Protein AF-A0A538QB79-F1 (afdb_monomer_lite)

Sequence (115 aa):
MLIDRYLPTFDETYIYEASINAAPTDVYAAMKETNLRDPVIDLLFELRELPQNIARRWRGEPRPSSPPSVTFGEITKQGPAWVVLTEEPGVELVIGAVGRFWRGAPGWERHHPSV

Foldseek 3Di:
DVVCVVPVDDPDDDDDDDDDPDQLLVVLVCQQPDFPDDPVVVVVVCVVCVVVVVVCVVVVHDDDDDDPGDGNNCVCVPDLFKHFPDDDRSPDTDMGGDWPPPDPDTDGDNDDDDD

pLDDT: mean 83.56, std 15.06, range [41.16, 97.31]

Radius of gyration: 17.3 Å; chains: 1; bounding box: 43×29×44 Å

Structure (mmCIF, N/CA/C/O backbone):
data_AF-A0A538QB79-F1
#
_entry.id   AF-A0A538QB79-F1
#
loop_
_atom_site.group_PDB
_atom_site.id
_atom_site.type_symbol
_atom_site.label_atom_id
_atom_site.label_alt_id
_atom_site.label_comp_id
_atom_site.label_asym_id
_atom_site.label_entity_id
_atom_site.label_seq_id
_atom_site.pdbx_PDB_ins_code
_atom_site.Cartn_x
_atom_site.Cartn_y
_atom_site.Cartn_z
_atom_site.occupancy
_atom_site.B_iso_or_equiv
_atom_site.auth_seq_id
_atom_site.auth_comp_id
_atom_site.auth_asym_id
_atom_site.auth_atom_id
_atom_site.pdbx_PDB_model_num
ATOM 1 N N . MET A 1 1 ? -17.309 -0.353 3.736 1.00 86.88 1 MET A N 1
ATOM 2 C CA . MET A 1 1 ? -15.936 0.170 3.899 1.00 86.88 1 MET A CA 1
ATOM 3 C C . MET A 1 1 ? -15.848 1.527 3.206 1.00 86.88 1 MET A C 1
ATOM 5 O O . MET A 1 1 ? -16.646 1.794 2.312 1.00 86.88 1 MET A O 1
ATOM 9 N N . LEU A 1 2 ? -14.945 2.420 3.610 1.00 93.62 2 LEU A N 1
ATOM 10 C CA . LEU A 1 2 ? -14.759 3.724 2.960 1.00 93.62 2 LEU A CA 1
ATOM 11 C C . LEU A 1 2 ? -14.426 3.587 1.464 1.00 93.62 2 LEU A C 1
ATOM 13 O O . LEU A 1 2 ? -14.832 4.447 0.680 1.00 93.62 2 LEU A O 1
ATOM 17 N N . ILE A 1 3 ? -13.764 2.496 1.057 1.00 93.19 3 ILE A N 1
ATOM 18 C CA . ILE A 1 3 ? -13.478 2.186 -0.357 1.00 93.19 3 ILE A CA 1
ATOM 19 C C . ILE A 1 3 ? -14.739 2.126 -1.242 1.00 93.19 3 ILE A C 1
ATOM 21 O O . ILE A 1 3 ? -14.684 2.546 -2.399 1.00 93.19 3 ILE A O 1
ATOM 25 N N . ASP A 1 4 ? -15.895 1.727 -0.697 1.00 93.38 4 ASP A N 1
ATOM 26 C CA . ASP A 1 4 ? -17.152 1.584 -1.454 1.00 93.38 4 ASP A CA 1
ATOM 27 C C . ASP A 1 4 ? -17.659 2.930 -2.004 1.00 93.38 4 ASP A C 1
ATOM 29 O O . ASP A 1 4 ? -18.436 2.972 -2.955 1.00 93.38 4 ASP A O 1
ATOM 33 N N . ARG A 1 5 ? -17.203 4.054 -1.430 1.00 93.81 5 ARG A N 1
ATOM 34 C CA . ARG A 1 5 ? -17.517 5.407 -1.921 1.00 93.81 5 ARG A CA 1
ATOM 35 C C . ARG A 1 5 ? -16.766 5.758 -3.204 1.00 93.81 5 ARG A C 1
ATOM 37 O O . ARG A 1 5 ? -17.243 6.585 -3.973 1.00 93.81 5 ARG A O 1
ATOM 44 N N . TYR A 1 6 ? -15.591 5.164 -3.406 1.00 91.06 6 TYR A N 1
ATOM 45 C CA . TYR A 1 6 ? -14.703 5.456 -4.534 1.00 91.06 6 TYR A CA 1
ATOM 46 C C . TYR A 1 6 ? -14.826 4.417 -5.648 1.00 91.06 6 TYR A C 1
ATOM 48 O O . TYR A 1 6 ? -14.657 4.760 -6.816 1.00 91.06 6 TYR A O 1
ATOM 56 N N . LEU A 1 7 ? -15.135 3.165 -5.300 1.00 91.12 7 LEU A N 1
ATOM 57 C CA . LEU A 1 7 ? -15.320 2.075 -6.254 1.00 91.12 7 LEU A CA 1
ATOM 58 C C . LEU A 1 7 ? -16.563 1.238 -5.889 1.00 91.12 7 LEU A C 1
ATOM 60 O O . LEU A 1 7 ? -16.435 0.091 -5.469 1.00 91.12 7 LEU A O 1
ATOM 64 N N . PRO A 1 8 ? -17.780 1.799 -6.041 1.00 90.56 8 PRO A N 1
ATOM 65 C CA . PRO A 1 8 ? -19.027 1.108 -5.689 1.00 90.56 8 PRO A CA 1
ATOM 66 C C . PRO A 1 8 ? -19.336 -0.082 -6.607 1.00 90.56 8 PRO A C 1
ATOM 68 O O . PRO A 1 8 ? -20.171 -0.926 -6.290 1.00 90.56 8 PRO A O 1
ATOM 71 N N . THR A 1 9 ? -18.704 -0.132 -7.777 1.00 93.00 9 THR A N 1
ATOM 72 C CA . THR A 1 9 ? -18.798 -1.238 -8.725 1.00 93.00 9 THR A CA 1
ATOM 73 C C . THR A 1 9 ? -17.386 -1.609 -9.134 1.00 93.00 9 THR A C 1
ATOM 75 O O . THR A 1 9 ? -16.618 -0.751 -9.568 1.00 93.00 9 THR A O 1
ATOM 78 N N . PHE A 1 10 ? -17.051 -2.879 -8.967 1.00 90.19 10 PHE A N 1
ATOM 79 C CA . PHE A 1 10 ? -15.751 -3.445 -9.279 1.00 90.19 10 PHE A CA 1
ATOM 80 C C . PHE A 1 10 ? -15.960 -4.758 -10.022 1.00 90.19 10 PHE A C 1
ATOM 82 O O . PHE A 1 10 ? -16.944 -5.461 -9.786 1.00 90.19 10 PHE A O 1
ATOM 89 N N . ASP A 1 11 ? -15.020 -5.089 -10.896 1.00 92.94 11 ASP A N 1
ATOM 90 C CA . ASP A 1 11 ? -15.025 -6.381 -11.577 1.00 92.94 11 ASP A CA 1
ATOM 91 C C . ASP A 1 11 ? -14.426 -7.475 -10.679 1.00 92.94 11 ASP A C 1
ATOM 93 O O . ASP A 1 11 ? -14.874 -8.615 -10.706 1.00 92.94 11 ASP A O 1
ATOM 97 N N . GLU A 1 12 ? -13.447 -7.116 -9.840 1.00 92.12 12 GLU A N 1
ATOM 98 C CA . GLU A 1 12 ? -12.697 -8.040 -8.986 1.00 92.12 12 GLU A CA 1
ATOM 99 C C . GLU A 1 12 ? -12.444 -7.437 -7.597 1.00 92.12 12 GLU A C 1
ATOM 101 O O . GLU A 1 12 ? -12.184 -6.238 -7.468 1.00 92.12 12 GLU A O 1
ATOM 106 N N . THR A 1 13 ? -12.477 -8.273 -6.555 1.00 93.38 13 THR A N 1
ATOM 107 C CA . THR A 1 13 ? -12.154 -7.876 -5.175 1.00 93.38 13 THR A CA 1
ATOM 108 C C . THR A 1 13 ? -11.411 -8.981 -4.434 1.00 93.38 13 THR A C 1
ATOM 110 O O . THR A 1 13 ? -11.680 -10.167 -4.624 1.00 93.38 13 THR A O 1
ATOM 113 N N . TYR A 1 14 ? -10.485 -8.584 -3.564 1.00 93.69 14 TYR A N 1
ATOM 114 C CA . TYR A 1 14 ? -9.753 -9.478 -2.673 1.00 93.69 14 TYR A CA 1
ATOM 115 C C . TYR A 1 14 ? -9.786 -8.895 -1.265 1.00 93.69 14 TYR A C 1
ATOM 117 O O . TYR A 1 14 ? -9.383 -7.751 -1.056 1.00 93.69 14 TYR A O 1
ATOM 125 N N . ILE A 1 15 ? -10.252 -9.689 -0.302 1.00 93.62 15 ILE A N 1
ATOM 126 C CA . ILE A 1 15 ? -10.366 -9.292 1.102 1.00 93.62 15 ILE A CA 1
ATOM 127 C C . ILE A 1 15 ? -9.549 -10.274 1.937 1.00 93.62 15 ILE A C 1
ATOM 129 O O . ILE A 1 15 ? -9.728 -11.487 1.828 1.00 93.62 15 ILE A O 1
ATOM 133 N N . TYR A 1 16 ? -8.658 -9.738 2.768 1.00 93.69 16 TYR A N 1
ATOM 134 C CA . T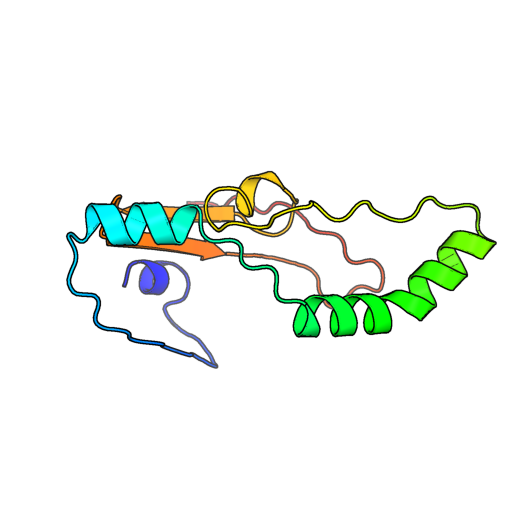YR A 1 16 ? -7.886 -10.502 3.742 1.00 93.69 16 TYR A CA 1
ATOM 135 C C . TYR A 1 16 ? -8.297 -10.074 5.144 1.00 93.69 16 TYR A C 1
ATOM 137 O O . TYR A 1 16 ? -8.411 -8.882 5.423 1.00 93.69 16 TYR A O 1
ATOM 145 N N . GLU A 1 17 ? -8.485 -11.049 6.027 1.00 94.38 17 GLU A N 1
ATOM 146 C CA . GLU A 1 17 ? -8.822 -10.819 7.428 1.00 94.38 17 GLU A CA 1
ATOM 147 C C . GLU A 1 17 ? -7.810 -11.535 8.323 1.00 94.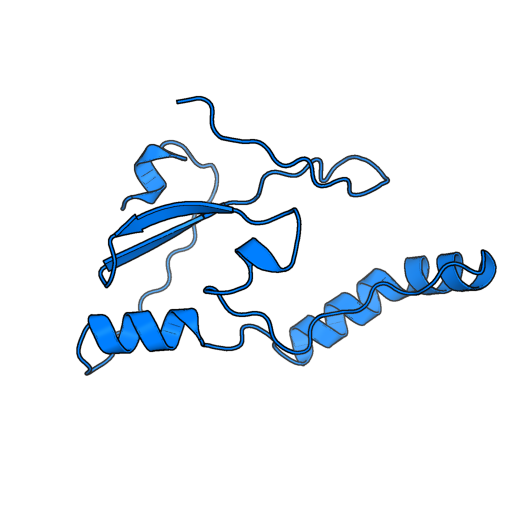38 17 GLU A C 1
ATOM 149 O O . GLU A 1 17 ? -7.462 -12.695 8.095 1.00 94.38 17 GLU A O 1
ATOM 154 N N . ALA A 1 18 ? -7.336 -10.833 9.350 1.00 94.38 18 ALA A N 1
ATOM 155 C CA . ALA A 1 18 ? -6.483 -11.388 10.388 1.00 94.38 18 ALA A CA 1
ATOM 156 C C . ALA A 1 18 ? -6.896 -10.812 11.746 1.00 94.38 18 ALA A C 1
ATOM 158 O O . ALA A 1 18 ? -6.984 -9.595 11.911 1.00 94.38 18 ALA A O 1
ATOM 159 N N . SER A 1 19 ? -7.128 -11.678 12.734 1.00 96.00 19 SER A N 1
ATOM 160 C CA . SER A 1 19 ? -7.435 -11.253 14.102 1.00 96.00 19 SER A CA 1
ATOM 161 C C . SER A 1 19 ? -6.149 -11.065 14.901 1.00 96.00 19 SER A C 1
ATOM 163 O O . SER A 1 19 ? -5.354 -11.994 15.045 1.00 96.00 19 SER A O 1
ATOM 165 N N . ILE A 1 20 ? -5.955 -9.867 15.452 1.00 96.19 20 ILE A N 1
ATOM 166 C CA . ILE A 1 20 ? -4.779 -9.508 16.248 1.00 96.19 20 ILE A CA 1
ATOM 167 C C . ILE A 1 20 ? -5.247 -9.127 17.652 1.00 96.19 20 ILE A C 1
ATOM 169 O O . ILE A 1 20 ? -6.133 -8.293 17.813 1.00 96.19 20 ILE A O 1
ATOM 173 N N . ASN A 1 21 ? -4.646 -9.729 18.680 1.00 97.31 21 ASN A N 1
ATOM 174 C CA . ASN A 1 21 ? -4.956 -9.423 20.077 1.00 97.31 21 ASN A CA 1
ATOM 175 C C . ASN A 1 21 ? -4.177 -8.182 20.558 1.00 97.31 21 ASN A C 1
ATOM 177 O O . ASN A 1 21 ? -3.227 -8.300 21.330 1.00 97.31 21 ASN A O 1
ATOM 181 N N . ALA A 1 22 ? -4.543 -7.006 20.047 1.00 96.12 22 ALA A N 1
ATOM 182 C CA . ALA A 1 22 ? -3.971 -5.709 20.413 1.00 96.12 22 ALA A CA 1
ATOM 183 C C . ALA A 1 22 ? -5.012 -4.588 20.237 1.00 96.12 22 ALA A C 1
ATOM 185 O O . ALA A 1 22 ? -6.068 -4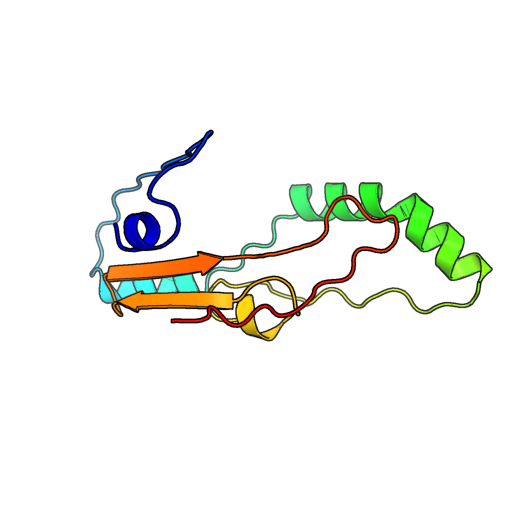.802 19.640 1.00 96.12 22 ALA A O 1
ATOM 186 N N . ALA A 1 23 ? -4.728 -3.386 20.751 1.00 95.56 23 ALA A N 1
ATOM 187 C CA . ALA A 1 23 ? -5.612 -2.242 20.545 1.00 95.56 23 ALA A CA 1
ATOM 188 C C . ALA A 1 23 ? -5.651 -1.845 19.052 1.00 95.56 23 ALA A C 1
ATOM 190 O O . ALA A 1 23 ? -4.598 -1.833 18.406 1.00 95.56 23 ALA A O 1
ATOM 191 N N . PRO A 1 24 ? -6.818 -1.462 18.492 1.00 93.69 24 PRO A N 1
ATOM 192 C CA . PRO A 1 24 ? -6.930 -1.085 17.080 1.00 93.69 24 PRO A CA 1
ATOM 193 C C . PRO A 1 24 ? -5.965 0.029 16.661 1.00 93.69 24 PRO A C 1
ATOM 195 O O . PRO A 1 24 ? -5.383 -0.030 15.583 1.00 93.69 24 PRO A O 1
ATOM 198 N N . THR A 1 25 ? -5.723 1.005 17.539 1.00 94.81 25 THR A N 1
ATOM 199 C CA . THR A 1 25 ? -4.773 2.101 17.304 1.00 94.81 25 THR A CA 1
ATOM 200 C C . THR A 1 25 ? -3.338 1.615 17.125 1.00 94.81 25 THR A C 1
ATOM 202 O O . THR A 1 25 ? -2.617 2.147 16.282 1.00 94.81 25 THR A O 1
ATOM 205 N N . ASP A 1 26 ? -2.934 0.588 17.874 1.00 95.62 26 ASP A N 1
ATOM 206 C CA . ASP A 1 26 ? -1.579 0.037 17.824 1.00 95.62 26 ASP A CA 1
ATOM 207 C C . ASP A 1 26 ? -1.389 -0.794 16.555 1.00 95.62 26 ASP A C 1
ATOM 209 O O . ASP A 1 26 ? -0.378 -0.657 15.866 1.00 95.62 26 ASP A O 1
ATOM 213 N N . VAL A 1 27 ? -2.394 -1.604 16.199 1.00 95.81 27 VAL A N 1
ATOM 214 C CA . VAL A 1 27 ? -2.416 -2.361 14.937 1.00 95.81 27 VAL A CA 1
ATOM 215 C C . VAL A 1 27 ? -2.372 -1.409 13.746 1.00 95.81 27 VAL A C 1
ATOM 217 O O . VAL A 1 27 ? -1.597 -1.617 12.815 1.00 95.81 27 VAL A O 1
ATOM 220 N N . TYR A 1 28 ? -3.158 -0.335 13.795 1.00 94.88 28 TYR A N 1
ATOM 221 C CA . TYR A 1 28 ? -3.207 0.677 12.750 1.00 94.88 28 TYR A CA 1
ATOM 222 C C . TYR A 1 28 ? -1.858 1.387 12.568 1.00 94.88 28 TYR A C 1
ATOM 224 O O . TYR A 1 28 ? -1.372 1.528 11.444 1.00 94.88 28 TYR A O 1
ATOM 232 N N . ALA A 1 29 ? -1.217 1.794 13.668 1.00 94.38 29 ALA A N 1
ATOM 233 C CA . ALA A 1 29 ? 0.111 2.400 13.631 1.00 94.38 29 ALA A CA 1
ATOM 234 C C . ALA A 1 29 ? 1.168 1.421 13.090 1.00 94.38 29 ALA A C 1
ATOM 236 O O . ALA A 1 29 ? 1.936 1.777 12.196 1.00 94.38 29 ALA A O 1
ATOM 237 N N . ALA A 1 30 ? 1.165 0.171 13.564 1.00 95.00 30 ALA A N 1
ATOM 238 C CA . ALA A 1 30 ? 2.082 -0.865 13.096 1.00 95.00 30 ALA A CA 1
ATOM 239 C C . ALA A 1 30 ? 1.900 -1.164 11.600 1.00 95.00 30 ALA A C 1
ATOM 241 O O . ALA A 1 30 ? 2.885 -1.265 10.870 1.00 95.00 30 ALA A O 1
ATOM 242 N N . MET A 1 31 ? 0.658 -1.243 11.117 1.00 93.62 31 MET A N 1
ATOM 243 C CA . MET A 1 31 ? 0.347 -1.417 9.698 1.00 93.62 31 MET A CA 1
ATOM 244 C C . MET A 1 31 ? 0.941 -0.278 8.856 1.00 93.62 31 MET A C 1
ATOM 246 O O . MET A 1 31 ? 1.547 -0.544 7.818 1.00 93.62 31 MET A O 1
ATOM 250 N N . LYS A 1 32 ? 0.822 0.983 9.298 1.00 92.31 32 LYS A N 1
ATOM 251 C CA . LYS A 1 32 ? 1.351 2.143 8.555 1.00 92.31 32 LYS A CA 1
ATOM 252 C C . LYS A 1 32 ? 2.873 2.143 8.424 1.00 92.31 32 LYS A C 1
ATOM 254 O O . LYS A 1 32 ? 3.367 2.601 7.396 1.00 92.31 32 LYS A O 1
ATOM 259 N N . GLU A 1 33 ? 3.585 1.608 9.411 1.00 92.62 33 GLU A N 1
ATOM 260 C CA . GLU A 1 33 ? 5.055 1.566 9.456 1.00 92.62 33 GLU A CA 1
ATOM 261 C C . GLU A 1 33 ? 5.653 0.246 8.946 1.00 92.62 33 GLU A C 1
ATOM 263 O O . GLU A 1 33 ? 6.864 0.140 8.744 1.00 92.62 33 GLU A O 1
ATOM 268 N N . THR A 1 34 ? 4.821 -0.775 8.719 1.00 91.38 34 THR A N 1
ATOM 269 C CA . THR A 1 34 ? 5.284 -2.080 8.241 1.00 91.38 34 THR A CA 1
ATOM 270 C C . THR A 1 34 ? 5.942 -1.934 6.873 1.00 91.38 34 THR A C 1
ATOM 272 O O . THR A 1 34 ? 5.377 -1.347 5.948 1.00 91.38 34 THR A O 1
ATOM 275 N N . ASN A 1 35 ? 7.146 -2.492 6.737 1.00 90.88 35 ASN A N 1
ATOM 276 C CA . ASN A 1 35 ? 7.836 -2.532 5.458 1.00 90.88 35 ASN A CA 1
ATOM 277 C C . ASN A 1 35 ? 7.187 -3.585 4.552 1.00 90.88 35 ASN A C 1
ATOM 279 O O . ASN A 1 35 ? 7.181 -4.769 4.871 1.00 90.88 35 ASN A O 1
ATOM 283 N N . LEU A 1 36 ? 6.672 -3.136 3.415 1.00 88.62 36 LEU A N 1
ATOM 284 C CA . LEU A 1 36 ? 5.970 -3.936 2.412 1.00 88.62 36 LEU A CA 1
ATOM 285 C C . LEU A 1 36 ? 6.923 -4.587 1.404 1.00 88.62 36 LEU A C 1
ATOM 287 O O . LEU A 1 36 ? 6.479 -5.270 0.482 1.00 88.62 36 LEU A O 1
ATOM 291 N N . ARG A 1 37 ? 8.230 -4.343 1.538 1.00 88.81 37 ARG A N 1
ATOM 292 C CA . ARG A 1 37 ? 9.238 -5.000 0.709 1.00 88.81 37 ARG A CA 1
ATOM 293 C C . ARG A 1 37 ? 9.344 -6.468 1.089 1.00 88.81 37 ARG A C 1
ATOM 295 O O . ARG A 1 37 ? 9.526 -6.804 2.256 1.00 88.81 37 ARG A O 1
ATOM 302 N N . ASP A 1 38 ? 9.318 -7.313 0.073 1.00 91.00 38 ASP A N 1
ATOM 303 C CA . ASP A 1 38 ? 9.549 -8.744 0.183 1.00 91.00 38 ASP A CA 1
ATOM 304 C C . ASP A 1 38 ? 10.678 -9.125 -0.788 1.00 91.00 38 ASP A C 1
ATOM 306 O O . ASP A 1 38 ? 10.651 -8.694 -1.944 1.00 91.00 38 ASP A O 1
ATOM 310 N N . PRO A 1 39 ? 11.682 -9.911 -0.360 1.00 91.19 39 PRO A N 1
ATOM 311 C CA . PRO A 1 39 ? 12.849 -10.216 -1.185 1.00 91.19 39 PRO A CA 1
ATOM 312 C C . PRO A 1 39 ? 12.508 -11.001 -2.459 1.00 91.19 39 PRO A C 1
ATOM 314 O O . PRO A 1 39 ? 13.207 -10.867 -3.464 1.00 91.19 39 PRO A O 1
ATOM 317 N N . VAL A 1 40 ? 11.447 -11.813 -2.446 1.00 95.38 40 VAL A N 1
ATOM 318 C CA . VAL A 1 40 ? 10.994 -12.561 -3.623 1.00 95.38 40 VAL A CA 1
ATOM 319 C C . VAL A 1 40 ? 10.320 -11.612 -4.603 1.00 95.38 40 VAL A C 1
ATOM 321 O O . VAL A 1 40 ? 10.640 -11.630 -5.791 1.00 95.38 40 VAL A O 1
ATOM 324 N N . ILE A 1 41 ? 9.433 -10.744 -4.113 1.00 90.31 41 ILE A N 1
ATOM 325 C CA . ILE A 1 41 ? 8.776 -9.724 -4.941 1.00 90.31 41 ILE A CA 1
ATOM 326 C C . ILE A 1 41 ? 9.820 -8.776 -5.544 1.00 90.31 41 ILE A C 1
ATOM 328 O O . ILE A 1 41 ? 9.788 -8.510 -6.747 1.00 90.31 41 ILE A O 1
ATOM 332 N N . ASP A 1 42 ? 10.786 -8.331 -4.741 1.00 89.38 42 ASP A N 1
ATOM 333 C CA . ASP A 1 42 ? 11.891 -7.480 -5.174 1.00 89.38 42 ASP A CA 1
ATOM 334 C C . ASP A 1 42 ? 12.696 -8.136 -6.301 1.00 89.38 42 ASP A C 1
ATOM 336 O O . ASP A 1 42 ? 12.938 -7.508 -7.333 1.00 89.38 42 ASP A O 1
ATOM 340 N N . LEU A 1 43 ? 13.053 -9.416 -6.155 1.00 92.75 43 LEU A N 1
ATOM 341 C CA . LEU A 1 43 ? 13.759 -10.168 -7.192 1.00 92.75 43 LEU A CA 1
ATOM 342 C C . LEU A 1 43 ? 12.946 -10.266 -8.492 1.00 92.75 43 LEU A C 1
ATOM 344 O O . LEU A 1 43 ? 13.502 -10.130 -9.584 1.00 92.75 43 LEU A O 1
ATOM 348 N N . LEU A 1 44 ? 11.634 -10.488 -8.393 1.00 93.81 44 LEU A N 1
ATOM 349 C CA . LEU A 1 44 ? 10.754 -10.562 -9.560 1.00 93.81 44 LEU A CA 1
ATOM 350 C C . LEU A 1 44 ? 10.660 -9.214 -10.287 1.00 93.81 44 LEU A C 1
ATOM 352 O O . LEU A 1 44 ? 10.691 -9.187 -11.519 1.00 93.81 44 LEU A O 1
ATOM 356 N N . PHE A 1 45 ? 10.599 -8.097 -9.556 1.00 88.56 45 PHE A N 1
ATOM 357 C CA . PHE A 1 45 ? 10.652 -6.760 -10.154 1.00 88.56 45 PHE A CA 1
ATOM 358 C C . PHE A 1 45 ? 12.017 -6.462 -10.778 1.00 88.56 45 PHE A C 1
ATOM 360 O O . PHE A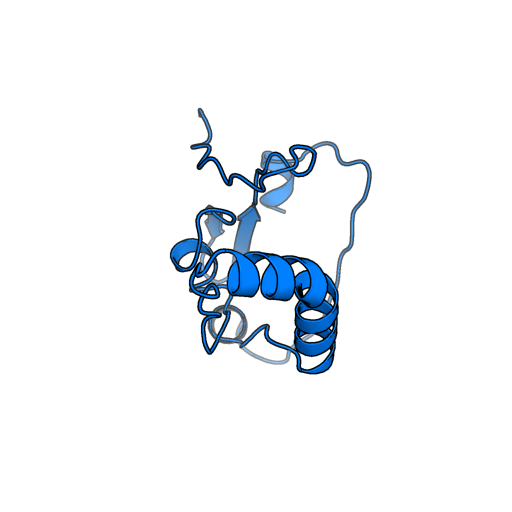 1 45 ? 12.071 -5.958 -11.897 1.00 88.56 45 PHE A O 1
ATOM 367 N N . GLU A 1 46 ? 13.120 -6.821 -10.121 1.00 90.00 46 GLU A N 1
ATOM 368 C CA . GLU A 1 46 ? 14.469 -6.693 -10.683 1.00 90.00 46 GLU A CA 1
ATOM 369 C C . GLU A 1 46 ? 14.603 -7.449 -12.011 1.00 90.00 46 GLU A C 1
ATOM 371 O O . GLU A 1 46 ? 15.100 -6.901 -12.999 1.00 90.00 46 GLU A O 1
ATOM 376 N N . LEU A 1 47 ? 14.108 -8.690 -12.060 1.00 92.81 47 LEU A N 1
ATOM 377 C CA . LEU A 1 47 ? 14.114 -9.510 -13.268 1.00 92.81 47 LEU A CA 1
ATOM 378 C C . LEU A 1 47 ? 13.227 -8.910 -14.367 1.00 92.81 47 LEU A C 1
ATOM 380 O O . LEU A 1 47 ? 13.629 -8.871 -15.531 1.00 92.81 47 LEU A O 1
ATOM 384 N N . ARG A 1 48 ? 12.041 -8.409 -14.002 1.00 87.38 48 ARG A N 1
ATOM 385 C CA . ARG A 1 48 ? 11.106 -7.746 -14.922 1.00 87.38 48 ARG A CA 1
ATOM 386 C C . ARG A 1 48 ? 11.708 -6.488 -15.547 1.00 87.38 48 ARG A C 1
ATOM 388 O O . ARG A 1 48 ? 11.531 -6.256 -16.742 1.00 87.38 48 ARG A O 1
ATOM 395 N N . GLU A 1 49 ? 12.417 -5.689 -14.757 1.00 87.81 49 GLU A N 1
ATOM 396 C CA . GLU A 1 49 ? 13.005 -4.421 -15.196 1.00 87.81 49 GLU A CA 1
ATOM 397 C C . GLU A 1 49 ? 14.377 -4.596 -15.869 1.00 87.81 49 GLU A C 1
ATOM 399 O O . GLU A 1 49 ? 14.894 -3.657 -16.480 1.00 87.81 49 GLU A O 1
ATOM 404 N N . LEU A 1 50 ? 14.969 -5.796 -15.820 1.00 90.44 50 LEU A N 1
ATOM 405 C CA . LEU A 1 50 ? 16.285 -6.091 -16.389 1.00 90.44 50 LEU A CA 1
ATOM 406 C C . LEU A 1 50 ? 16.432 -5.647 -17.860 1.00 90.44 50 LEU A C 1
ATOM 408 O O . LEU A 1 50 ? 17.405 -4.944 -18.150 1.00 90.44 50 LEU A O 1
ATOM 412 N N . PRO A 1 51 ? 15.499 -5.950 -18.790 1.00 89.81 51 PRO A N 1
ATOM 413 C CA . PRO A 1 51 ? 15.633 -5.520 -20.183 1.00 89.81 51 PRO A CA 1
ATOM 414 C C . PRO A 1 51 ? 15.654 -3.993 -20.327 1.00 89.81 51 PRO A C 1
ATOM 416 O O . PRO A 1 51 ? 16.456 -3.443 -21.085 1.00 89.81 51 PRO A O 1
ATOM 419 N N . GLN A 1 52 ? 14.813 -3.291 -19.559 1.00 87.69 52 GLN A N 1
ATOM 420 C CA . GLN A 1 52 ? 14.775 -1.829 -19.569 1.00 87.69 52 GLN A CA 1
ATOM 421 C C . GLN A 1 52 ? 16.059 -1.237 -18.989 1.00 87.69 52 GLN A C 1
ATOM 423 O O . GLN A 1 52 ? 16.599 -0.281 -19.543 1.00 87.69 52 GLN A O 1
ATOM 428 N N . ASN A 1 53 ? 16.578 -1.817 -17.907 1.00 88.25 53 ASN A N 1
ATOM 429 C CA . ASN A 1 53 ? 17.816 -1.386 -17.266 1.00 88.25 53 ASN A CA 1
ATOM 430 C C . ASN A 1 53 ? 19.037 -1.582 -18.176 1.00 88.25 53 ASN A C 1
ATOM 432 O O . ASN A 1 53 ? 19.905 -0.708 -18.225 1.00 88.25 53 ASN A O 1
ATOM 436 N N . ILE A 1 54 ? 19.088 -2.674 -18.946 1.00 91.25 54 ILE A N 1
ATOM 437 C CA . ILE A 1 54 ? 20.121 -2.891 -19.970 1.00 91.25 54 ILE A CA 1
ATOM 438 C C . ILE A 1 54 ? 20.030 -1.803 -21.048 1.00 91.25 54 ILE A C 1
ATOM 440 O O . ILE A 1 54 ? 21.034 -1.161 -21.359 1.00 91.25 54 ILE A O 1
ATOM 444 N N . ALA A 1 55 ? 18.827 -1.533 -21.565 1.00 90.81 55 ALA A N 1
ATOM 445 C CA . ALA A 1 55 ? 18.622 -0.506 -22.584 1.00 90.81 55 ALA A CA 1
ATOM 446 C C . ALA A 1 55 ? 18.983 0.908 -22.083 1.00 90.81 55 ALA A C 1
ATOM 448 O O . ALA A 1 55 ? 19.622 1.671 -22.805 1.00 90.81 55 ALA A O 1
ATOM 449 N N . ARG A 1 56 ? 18.630 1.247 -20.833 1.00 89.31 56 ARG A N 1
ATOM 450 C CA . ARG A 1 56 ? 19.027 2.500 -20.159 1.00 89.31 56 ARG A CA 1
ATOM 451 C C . ARG A 1 56 ? 20.543 2.623 -20.061 1.00 89.31 56 ARG A C 1
ATOM 453 O O . ARG A 1 56 ? 21.097 3.655 -20.428 1.00 89.31 56 ARG A O 1
ATOM 460 N N . ARG A 1 57 ? 21.224 1.551 -19.638 1.00 90.31 57 ARG A N 1
ATOM 461 C CA . ARG A 1 57 ? 22.690 1.515 -19.537 1.00 90.31 57 ARG A CA 1
ATOM 462 C C . ARG A 1 57 ? 23.358 1.770 -20.887 1.00 90.31 57 ARG A C 1
ATOM 464 O O . ARG A 1 57 ? 24.351 2.485 -20.932 1.00 90.31 57 ARG A O 1
ATOM 471 N N . TRP A 1 58 ? 22.811 1.234 -21.977 1.00 93.44 58 TRP A N 1
ATOM 472 C CA . TRP A 1 58 ? 23.311 1.505 -23.331 1.00 93.44 58 TRP A CA 1
ATOM 473 C C . TRP A 1 58 ? 23.077 2.952 -23.781 1.00 93.44 58 TRP A C 1
ATOM 475 O O . TRP A 1 58 ? 23.891 3.489 -24.524 1.00 93.44 58 TRP A O 1
ATOM 485 N N . ARG A 1 59 ? 22.007 3.601 -23.304 1.00 93.69 59 ARG A N 1
ATOM 486 C CA . ARG A 1 59 ? 21.728 5.029 -23.540 1.00 93.69 59 ARG A CA 1
ATOM 487 C C . ARG A 1 59 ? 22.453 5.980 -22.577 1.00 93.69 59 ARG A C 1
ATOM 489 O O . ARG A 1 59 ? 22.309 7.189 -22.711 1.00 93.69 59 ARG A O 1
ATOM 496 N N . GLY A 1 60 ? 23.215 5.461 -21.611 1.00 91.12 60 GLY A N 1
ATOM 497 C CA . GLY A 1 60 ? 23.863 6.272 -20.574 1.00 91.12 60 GLY A CA 1
ATOM 498 C C . GLY A 1 60 ? 22.889 6.879 -19.556 1.00 91.12 60 GLY A C 1
ATOM 499 O O . GLY A 1 60 ? 23.241 7.827 -18.860 1.00 91.12 60 GLY A O 1
ATOM 500 N N . GLU A 1 61 ? 21.667 6.353 -19.457 1.00 90.38 61 GLU A N 1
ATOM 501 C CA . GLU A 1 61 ? 20.653 6.828 -18.515 1.00 90.38 61 GLU A CA 1
ATOM 502 C C . GLU A 1 61 ? 20.873 6.219 -17.118 1.00 90.38 61 GLU A C 1
ATOM 504 O O . GLU A 1 61 ? 21.136 5.014 -17.003 1.00 90.38 61 GLU A O 1
ATOM 509 N N . PRO A 1 62 ? 20.726 7.007 -16.036 1.00 82.75 62 PRO A N 1
ATOM 510 C CA . PRO A 1 62 ? 20.828 6.484 -14.683 1.00 82.75 62 PRO A CA 1
ATOM 511 C C . PRO A 1 62 ? 19.672 5.528 -14.372 1.00 82.75 62 PRO A C 1
ATOM 513 O O . PRO A 1 62 ? 18.525 5.707 -14.802 1.00 82.75 62 PRO A O 1
ATOM 516 N N . ARG A 1 63 ? 19.980 4.500 -13.581 1.00 81.12 63 ARG A N 1
ATOM 517 C CA . ARG A 1 63 ? 18.972 3.592 -13.040 1.00 81.12 63 ARG A CA 1
ATOM 518 C C . ARG A 1 63 ? 18.116 4.346 -12.006 1.00 81.12 63 ARG A C 1
ATOM 520 O O . ARG A 1 63 ? 18.690 5.057 -11.181 1.00 81.12 63 ARG A O 1
ATOM 527 N N . PRO A 1 64 ? 16.779 4.194 -12.007 1.00 78.38 64 PRO A N 1
ATOM 528 C CA . PRO A 1 64 ? 15.944 4.725 -10.935 1.00 78.38 64 PRO A CA 1
ATOM 529 C C . PRO A 1 64 ? 16.385 4.148 -9.587 1.00 78.38 64 PRO A C 1
ATOM 531 O O . PRO A 1 64 ? 16.620 2.943 -9.483 1.00 78.38 64 PRO A O 1
ATOM 534 N N . SER A 1 65 ? 16.502 5.001 -8.570 1.00 74.12 65 SER A N 1
ATOM 535 C CA . SER A 1 65 ? 16.756 4.542 -7.205 1.00 74.12 65 SER A CA 1
ATOM 536 C C . SER A 1 65 ? 15.473 3.952 -6.626 1.00 74.12 65 SER A C 1
ATOM 538 O O . SER A 1 65 ? 14.429 4.606 -6.660 1.00 74.12 65 SER A O 1
ATOM 540 N N . SER A 1 66 ? 15.557 2.735 -6.094 1.00 74.12 66 SER A N 1
ATOM 541 C CA . SER A 1 66 ? 14.475 2.146 -5.308 1.00 74.12 66 SER A CA 1
ATOM 542 C C . SER A 1 66 ? 14.628 2.567 -3.847 1.00 74.12 66 SER A C 1
ATOM 544 O O . SER A 1 66 ? 15.734 2.468 -3.307 1.00 74.12 66 SER A O 1
ATOM 546 N N . PRO A 1 67 ? 13.554 3.018 -3.180 1.00 77.44 67 PRO A N 1
ATOM 547 C CA . PRO A 1 67 ? 13.626 3.375 -1.772 1.00 77.44 67 PRO A CA 1
ATOM 548 C C . PRO A 1 67 ? 13.938 2.138 -0.906 1.00 77.44 67 PRO A C 1
ATOM 550 O O . PRO A 1 67 ? 13.481 1.031 -1.221 1.00 77.44 67 PRO A O 1
ATOM 553 N N . PRO A 1 68 ? 14.699 2.309 0.193 1.00 78.62 68 PRO A N 1
ATOM 554 C CA . PRO A 1 68 ? 15.125 1.205 1.057 1.00 78.62 68 PRO A CA 1
ATOM 555 C C . PRO A 1 68 ? 13.962 0.557 1.824 1.00 78.62 68 PRO A C 1
ATOM 557 O O . PRO A 1 68 ? 14.052 -0.606 2.207 1.00 78.62 68 PRO A O 1
ATOM 560 N N . SER A 1 69 ? 12.861 1.284 2.024 1.00 82.94 69 SER A N 1
ATOM 561 C CA . SER A 1 69 ? 11.625 0.794 2.631 1.00 82.94 69 SER A CA 1
ATOM 562 C C . SER A 1 69 ? 10.415 1.395 1.925 1.00 82.94 69 SER A C 1
ATOM 564 O O . SER A 1 69 ? 10.444 2.546 1.485 1.00 82.94 69 SER A O 1
ATOM 566 N N . VAL A 1 70 ? 9.348 0.603 1.827 1.00 86.62 70 VAL A N 1
ATOM 567 C CA . VAL A 1 70 ? 8.046 1.043 1.317 1.00 86.62 70 VAL A CA 1
ATOM 568 C C . VAL A 1 70 ? 7.029 0.712 2.393 1.00 86.62 70 VAL A C 1
ATOM 570 O O . VAL A 1 70 ? 6.838 -0.456 2.702 1.00 86.62 70 VAL A O 1
ATOM 573 N N . THR A 1 71 ? 6.408 1.723 2.989 1.00 90.75 71 THR A N 1
ATOM 574 C CA . THR A 1 71 ? 5.403 1.558 4.052 1.00 90.75 71 THR A CA 1
ATOM 575 C C . THR A 1 71 ? 4.095 2.204 3.616 1.00 90.75 71 THR A C 1
ATOM 577 O O . THR A 1 71 ? 4.116 3.111 2.784 1.00 90.75 71 THR A O 1
ATOM 580 N N . PHE A 1 72 ? 2.946 1.800 4.164 1.00 88.50 72 PHE A N 1
ATOM 581 C CA . PHE A 1 72 ? 1.676 2.455 3.819 1.00 88.50 72 PHE A CA 1
ATOM 582 C C . PHE A 1 72 ? 1.638 3.939 4.227 1.00 88.50 72 PHE A C 1
ATOM 584 O O . PHE A 1 72 ? 0.961 4.733 3.577 1.00 88.50 72 PHE A O 1
ATOM 591 N N . GLY A 1 73 ? 2.390 4.336 5.261 1.00 85.69 73 GLY A N 1
ATOM 592 C CA . GLY A 1 73 ? 2.530 5.737 5.666 1.00 85.69 73 GLY A CA 1
ATOM 593 C C . GLY A 1 73 ? 3.303 6.600 4.661 1.00 85.69 73 GLY A C 1
ATOM 594 O O . GLY A 1 73 ? 2.984 7.777 4.488 1.00 85.69 73 GLY A O 1
ATOM 595 N N . GLU A 1 74 ? 4.282 6.018 3.962 1.00 85.56 74 GLU A N 1
ATOM 596 C CA . GLU A 1 74 ? 5.183 6.754 3.066 1.00 85.56 74 GLU A CA 1
ATOM 597 C C . GLU A 1 74 ? 4.949 6.469 1.574 1.00 85.56 74 GLU A C 1
ATOM 599 O O . GLU A 1 74 ? 5.406 7.239 0.728 1.00 85.56 74 GLU A O 1
ATOM 604 N N . ILE A 1 75 ? 4.205 5.416 1.214 1.00 83.00 75 ILE A N 1
ATOM 605 C CA . ILE A 1 75 ? 3.968 5.012 -0.186 1.00 83.00 75 ILE A CA 1
ATOM 606 C C . ILE A 1 75 ? 3.330 6.129 -1.024 1.00 83.00 75 ILE A C 1
ATOM 608 O O . ILE A 1 75 ? 3.574 6.225 -2.225 1.00 83.00 75 ILE A O 1
ATOM 612 N N . THR A 1 76 ? 2.579 7.025 -0.385 1.00 75.69 76 THR A N 1
ATOM 613 C CA . THR A 1 76 ? 1.938 8.184 -1.024 1.00 75.69 76 THR A CA 1
ATOM 614 C C . THR A 1 76 ? 2.873 9.385 -1.197 1.00 75.69 76 THR A C 1
ATOM 616 O O . THR A 1 76 ? 2.582 10.299 -1.967 1.00 75.69 76 THR A O 1
ATOM 619 N N . LYS A 1 77 ? 4.026 9.383 -0.517 1.00 73.44 77 LYS A N 1
ATOM 620 C CA . LYS A 1 77 ? 5.072 10.414 -0.610 1.00 73.44 77 LYS A CA 1
ATOM 621 C C . LYS A 1 77 ? 6.212 10.007 -1.546 1.00 73.44 77 LYS A C 1
ATOM 623 O O . LYS A 1 77 ? 6.861 10.870 -2.131 1.00 73.44 77 LYS A O 1
ATOM 628 N N . GLN A 1 78 ? 6.453 8.704 -1.700 1.00 65.88 78 GLN A N 1
ATOM 629 C CA . GLN A 1 78 ? 7.612 8.155 -2.414 1.00 65.88 78 GLN A CA 1
ATOM 630 C C . GLN A 1 78 ? 7.437 8.033 -3.939 1.00 65.88 78 GLN A C 1
ATOM 632 O O . GLN A 1 78 ? 8.389 7.684 -4.637 1.00 65.88 78 GLN A O 1
ATOM 637 N N . GLY A 1 79 ? 6.263 8.344 -4.498 1.00 56.69 79 GLY A N 1
ATOM 638 C CA . GLY A 1 79 ? 6.076 8.301 -5.945 1.00 56.69 79 GLY A CA 1
ATOM 639 C C . GLY A 1 79 ? 4.760 8.908 -6.436 1.00 56.69 79 GLY A C 1
ATOM 640 O O . GLY A 1 79 ? 3.828 9.097 -5.665 1.00 56.69 79 GLY A O 1
ATOM 641 N N . PRO A 1 80 ? 4.661 9.224 -7.736 1.00 53.88 80 PRO A N 1
ATOM 642 C CA . PRO A 1 80 ? 3.472 9.833 -8.342 1.00 53.88 80 PRO A CA 1
ATOM 643 C C . PRO A 1 80 ? 2.260 8.888 -8.474 1.00 53.88 80 PRO A C 1
ATOM 645 O O . PRO A 1 80 ? 1.212 9.335 -8.929 1.00 53.88 80 PRO A O 1
ATOM 648 N N . ALA A 1 81 ? 2.406 7.605 -8.126 1.00 72.00 81 ALA A N 1
ATOM 649 C CA . ALA A 1 81 ? 1.420 6.564 -8.408 1.00 72.00 81 ALA A CA 1
ATOM 650 C C . ALA A 1 81 ? 0.303 6.468 -7.364 1.00 72.00 81 ALA A C 1
ATOM 652 O O . ALA A 1 81 ? -0.857 6.379 -7.745 1.00 72.00 81 ALA A O 1
ATOM 653 N N . TRP A 1 82 ? 0.646 6.478 -6.073 1.00 84.12 82 TRP A N 1
ATOM 654 C CA . TRP A 1 82 ? -0.299 6.222 -4.985 1.00 84.12 82 TRP A CA 1
ATOM 655 C C . TRP A 1 82 ? -0.684 7.512 -4.269 1.00 84.12 82 TRP A C 1
ATOM 657 O O . TRP A 1 82 ? 0.169 8.339 -3.955 1.00 84.12 82 TRP A O 1
ATOM 667 N N . VAL A 1 83 ? -1.970 7.669 -3.973 1.00 87.19 83 VAL A N 1
ATOM 668 C CA . VAL A 1 83 ? -2.520 8.799 -3.220 1.00 87.19 83 VAL A CA 1
ATOM 669 C C . VAL A 1 83 ? -3.443 8.294 -2.117 1.00 87.19 83 VAL A C 1
ATOM 671 O O . VAL A 1 83 ? -4.096 7.262 -2.272 1.00 87.19 83 VAL A O 1
ATOM 674 N N . VAL A 1 84 ? -3.510 9.028 -1.004 1.00 90.81 84 VAL A N 1
ATOM 675 C CA . VAL A 1 84 ? -4.554 8.804 0.005 1.00 90.81 84 VAL A CA 1
ATOM 676 C C . VAL A 1 84 ? -5.863 9.355 -0.553 1.00 90.81 84 VAL A C 1
ATOM 678 O O . VAL A 1 84 ? -5.928 10.530 -0.913 1.00 90.81 84 VAL A O 1
ATOM 681 N N . LEU A 1 85 ? -6.887 8.509 -0.639 1.00 91.19 85 LEU A N 1
ATOM 682 C CA . LEU A 1 85 ? -8.238 8.910 -1.033 1.00 91.19 85 LEU A CA 1
ATOM 683 C C . LEU A 1 85 ? -9.020 9.402 0.184 1.00 91.19 85 LEU A C 1
ATOM 685 O O . LEU A 1 85 ? -9.629 10.470 0.141 1.00 91.19 85 LEU A O 1
ATOM 689 N N . THR A 1 86 ? -8.969 8.638 1.278 1.00 94.06 86 THR A N 1
ATOM 690 C CA . THR A 1 86 ? -9.558 8.999 2.568 1.00 94.06 86 THR A CA 1
ATOM 691 C C . THR A 1 86 ? -8.914 8.203 3.703 1.00 94.06 86 THR A C 1
ATOM 693 O O . THR A 1 86 ? -8.313 7.153 3.475 1.00 94.06 86 THR A O 1
ATOM 696 N N . GLU A 1 87 ? -9.019 8.713 4.925 1.00 94.31 87 GLU A N 1
ATOM 697 C CA . GLU A 1 87 ? -8.500 8.074 6.132 1.00 94.31 87 GLU A CA 1
ATOM 698 C C . GLU A 1 87 ? -9.456 8.352 7.298 1.00 94.31 87 GLU A C 1
ATOM 700 O O . GLU A 1 87 ? -9.789 9.506 7.572 1.00 94.31 87 GLU A O 1
ATOM 705 N N . GLU A 1 88 ? -9.864 7.295 7.996 1.00 94.44 88 GLU A N 1
ATOM 706 C CA . GLU A 1 88 ? -10.452 7.356 9.331 1.00 94.44 88 GLU A CA 1
ATOM 707 C C . GLU A 1 88 ? -9.406 6.812 10.321 1.00 94.44 88 GLU A C 1
ATOM 709 O O . GLU A 1 88 ? -9.165 5.600 10.3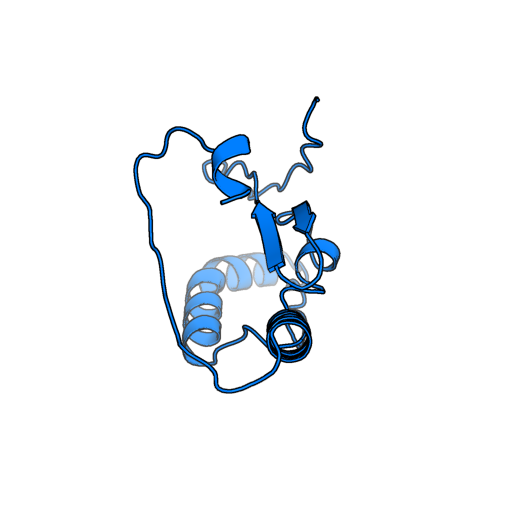60 1.00 94.44 88 GLU A O 1
ATOM 714 N N . PRO A 1 89 ? -8.716 7.686 11.083 1.00 91.88 89 PRO A N 1
ATOM 715 C CA . PRO A 1 89 ? -7.572 7.286 11.897 1.00 91.88 89 PRO A CA 1
ATOM 716 C C . PRO A 1 89 ? -7.905 6.176 12.897 1.00 91.88 89 PRO A C 1
ATOM 718 O O . PRO A 1 89 ? -8.847 6.293 13.677 1.00 91.88 89 PRO A O 1
ATOM 721 N N . GLY A 1 90 ? -7.098 5.112 12.903 1.00 92.31 90 GLY A N 1
ATOM 722 C CA . GLY A 1 90 ? -7.309 3.954 13.776 1.00 92.31 90 GLY A CA 1
ATOM 723 C C . GLY A 1 90 ? -8.363 2.962 13.277 1.00 92.31 90 GLY A C 1
ATOM 724 O O . GLY A 1 90 ? -8.570 1.948 13.941 1.00 92.31 90 GLY A O 1
ATOM 725 N N . VAL A 1 91 ? -9.008 3.234 12.136 1.00 93.00 91 VAL A N 1
ATOM 726 C CA . VAL A 1 91 ? -10.106 2.422 11.593 1.00 93.00 91 VAL A CA 1
ATOM 727 C C . VAL A 1 91 ? -9.813 1.971 10.164 1.00 93.00 91 VAL A C 1
ATOM 729 O O . VAL A 1 91 ? -9.738 0.772 9.913 1.00 93.00 91 VAL A O 1
ATOM 732 N N . GLU A 1 92 ? -9.622 2.900 9.223 1.00 93.81 92 GLU A N 1
ATOM 733 C CA . GLU A 1 92 ? -9.500 2.564 7.801 1.00 93.81 92 GLU A CA 1
ATOM 734 C C . GLU A 1 92 ? -8.634 3.583 7.044 1.00 93.81 92 GLU A C 1
ATOM 736 O O . GLU A 1 92 ? -8.847 4.792 7.131 1.00 93.81 92 GLU A O 1
ATOM 741 N N . LEU A 1 93 ? -7.674 3.086 6.258 1.00 93.56 93 LEU A N 1
ATOM 742 C CA . LEU A 1 93 ? -6.870 3.875 5.325 1.00 93.56 93 LEU A CA 1
ATOM 743 C C . LEU A 1 93 ? -7.199 3.444 3.897 1.00 93.56 93 LEU A C 1
ATOM 745 O O . LEU A 1 93 ? -6.948 2.299 3.525 1.00 93.56 93 LEU A O 1
ATOM 749 N N . VAL A 1 94 ? -7.699 4.370 3.081 1.00 93.88 94 VAL A N 1
ATOM 750 C CA . VAL A 1 94 ? -7.986 4.117 1.669 1.00 93.88 94 VAL A CA 1
ATOM 751 C C . VAL A 1 94 ? -6.940 4.807 0.808 1.00 93.88 94 VAL A C 1
ATOM 753 O O . VAL A 1 94 ? -6.858 6.037 0.755 1.00 93.88 94 VAL A O 1
ATOM 756 N N . ILE A 1 95 ? -6.161 4.004 0.091 1.00 91.88 95 ILE A N 1
ATOM 757 C CA . ILE A 1 95 ? -5.201 4.468 -0.911 1.00 91.88 95 ILE A CA 1
ATOM 758 C C . ILE A 1 95 ? -5.618 3.998 -2.298 1.00 91.88 95 ILE A C 1
ATOM 760 O O . ILE A 1 95 ? -6.214 2.936 -2.459 1.00 91.88 95 ILE A O 1
ATOM 764 N N . GLY A 1 96 ? -5.279 4.785 -3.309 1.00 89.69 96 GLY A N 1
ATOM 765 C CA . GLY A 1 96 ? -5.547 4.451 -4.699 1.00 89.69 96 GLY A CA 1
ATOM 766 C C . GLY A 1 96 ? -4.404 4.872 -5.601 1.00 89.69 96 GLY A C 1
ATOM 767 O O . GLY A 1 96 ? -3.628 5.766 -5.263 1.00 89.69 96 GLY A O 1
ATOM 768 N N . ALA A 1 97 ? -4.316 4.233 -6.760 1.00 86.06 97 ALA A N 1
ATOM 769 C CA . ALA A 1 97 ? -3.416 4.634 -7.824 1.00 86.06 97 ALA A CA 1
ATOM 770 C C . ALA A 1 97 ? -4.172 4.707 -9.144 1.00 86.06 97 ALA A C 1
ATOM 772 O O . ALA A 1 97 ? -4.926 3.800 -9.492 1.00 86.06 97 ALA A O 1
ATOM 773 N N . VAL A 1 98 ? -3.934 5.780 -9.895 1.00 76.25 98 VAL A N 1
ATOM 774 C CA . VAL A 1 98 ? -4.456 5.948 -11.252 1.00 76.25 98 VAL A CA 1
ATOM 775 C C . VAL A 1 98 ? -3.264 6.118 -12.179 1.00 76.25 98 VAL A C 1
ATOM 777 O O . VAL A 1 98 ? -2.435 7.006 -11.997 1.00 76.25 98 VAL A O 1
ATOM 780 N N . GLY A 1 99 ? -3.154 5.240 -13.170 1.00 71.50 99 GLY A N 1
ATOM 781 C CA . GLY A 1 99 ? -2.040 5.233 -14.108 1.00 71.50 99 GLY A CA 1
ATOM 782 C C . GLY A 1 99 ? -2.493 4.878 -15.516 1.00 71.50 99 GLY A C 1
ATOM 783 O O . GLY A 1 99 ? -3.479 4.171 -15.717 1.00 71.50 99 GLY A O 1
ATOM 784 N N . ARG A 1 100 ? -1.748 5.351 -16.520 1.00 67.38 100 ARG A N 1
ATOM 785 C CA . ARG A 1 100 ? -1.925 4.929 -17.917 1.00 67.38 100 ARG A CA 1
ATOM 786 C C . ARG A 1 100 ? -1.047 3.713 -18.193 1.00 67.38 100 ARG A C 1
ATOM 788 O O . ARG A 1 100 ? -0.039 3.814 -18.888 1.00 67.38 100 ARG A O 1
ATOM 795 N N . PHE A 1 101 ? -1.437 2.565 -17.645 1.00 64.81 101 PHE A N 1
ATOM 796 C CA . PHE A 1 101 ? -0.644 1.328 -17.691 1.00 64.81 101 PHE A CA 1
ATOM 797 C C . PHE A 1 101 ? -0.401 0.787 -19.115 1.00 64.81 101 PHE A C 1
ATOM 799 O O . PHE A 1 101 ? 0.503 -0.011 -19.332 1.00 64.81 101 PHE A O 1
ATOM 806 N N . TRP A 1 102 ? -1.184 1.249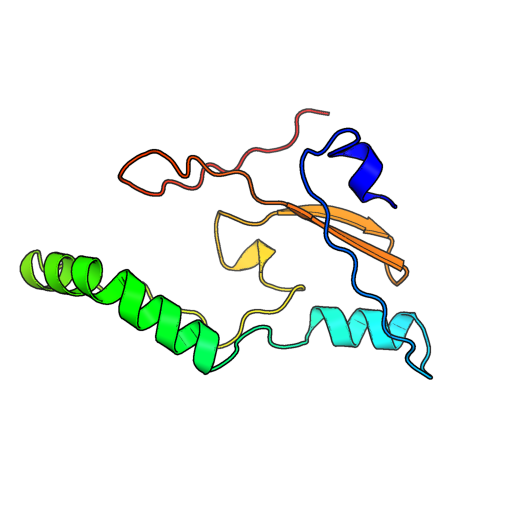 -20.093 1.00 59.00 102 TRP A N 1
ATOM 807 C CA . TRP A 1 102 ? -1.170 0.819 -21.497 1.00 59.00 102 TRP A CA 1
ATOM 808 C C . TRP A 1 102 ? -0.324 1.693 -22.441 1.00 59.00 102 TRP A C 1
ATOM 810 O O . TRP A 1 102 ? -0.257 1.400 -23.634 1.00 59.00 102 TRP A O 1
ATOM 820 N N . ARG A 1 103 ? 0.335 2.763 -21.966 1.00 57.53 103 ARG A N 1
ATOM 821 C CA . ARG A 1 103 ? 1.290 3.531 -22.794 1.00 57.53 103 ARG A CA 1
ATOM 822 C C . ARG A 1 103 ? 2.723 3.061 -22.532 1.00 57.53 103 ARG A C 1
ATOM 824 O O . ARG A 1 103 ? 3.129 2.920 -21.387 1.00 57.53 103 ARG A O 1
ATOM 831 N N . GLY A 1 104 ? 3.502 2.875 -23.604 1.00 49.88 104 GLY A N 1
ATOM 832 C CA . GLY A 1 104 ? 4.873 2.332 -23.570 1.00 49.88 104 GLY A CA 1
ATOM 833 C C . GLY A 1 104 ? 5.905 3.142 -22.771 1.00 49.88 104 GLY A C 1
ATOM 834 O O . GLY A 1 104 ? 7.015 2.667 -22.556 1.00 49.88 104 GLY A O 1
ATOM 835 N N . ALA A 1 105 ? 5.539 4.334 -22.298 1.00 53.38 105 ALA A N 1
ATOM 836 C CA . ALA A 1 105 ? 6.227 5.024 -21.217 1.00 53.38 105 ALA A CA 1
ATOM 837 C C . ALA A 1 105 ? 5.260 5.089 -20.019 1.00 53.38 105 ALA A C 1
ATOM 839 O O . ALA A 1 105 ? 4.240 5.779 -20.136 1.00 53.38 105 ALA A O 1
ATOM 840 N N . PRO A 1 106 ? 5.527 4.388 -18.899 1.00 47.53 106 PRO A N 1
ATOM 841 C CA . PRO A 1 106 ? 4.698 4.470 -17.701 1.00 47.53 106 PRO A CA 1
ATOM 842 C C . PRO A 1 106 ? 4.815 5.879 -17.109 1.00 47.53 106 PRO A C 1
ATOM 844 O O . PRO A 1 106 ? 5.727 6.198 -16.351 1.00 47.53 106 PRO A O 1
ATOM 847 N N . GLY A 1 107 ? 3.910 6.753 -17.537 1.00 48.22 107 GLY A N 1
ATOM 848 C CA . GLY A 1 107 ? 3.715 8.079 -16.979 1.00 48.22 107 GLY A CA 1
ATOM 849 C C . GLY A 1 107 ? 2.635 8.008 -15.912 1.00 48.22 107 GLY A C 1
ATOM 850 O O . GLY A 1 107 ? 1.493 7.644 -16.195 1.00 48.22 107 GLY A O 1
ATOM 851 N N . TRP A 1 108 ? 3.006 8.354 -14.688 1.00 57.09 108 TRP A N 1
ATOM 852 C CA . TRP A 1 108 ? 2.076 8.534 -13.585 1.00 57.09 108 TRP A CA 1
ATOM 853 C C . TRP A 1 108 ? 1.587 9.985 -13.617 1.00 57.09 108 TRP A C 1
ATOM 855 O O . TRP A 1 108 ? 2.361 10.906 -13.355 1.00 57.09 108 TRP A O 1
ATOM 865 N N . GLU A 1 109 ? 0.330 10.206 -13.991 1.00 53.75 109 GLU A N 1
ATOM 866 C CA . GLU A 1 109 ? -0.305 11.519 -13.861 1.00 53.75 109 GLU A CA 1
ATOM 867 C C . GLU A 1 109 ? -1.031 11.570 -12.517 1.00 53.75 109 GLU A C 1
ATOM 869 O O . GLU A 1 109 ? -1.883 10.732 -12.224 1.00 53.75 109 GLU A O 1
ATOM 874 N N . ARG A 1 110 ? -0.681 12.558 -11.687 1.00 49.91 110 ARG A N 1
ATOM 875 C CA . ARG A 1 110 ? -1.353 12.806 -10.411 1.00 49.91 110 ARG A CA 1
ATOM 876 C C . ARG A 1 110 ? -2.759 13.333 -10.712 1.00 49.91 110 ARG A C 1
ATOM 878 O O . ARG A 1 110 ? -2.924 14.509 -11.026 1.00 49.91 110 ARG A O 1
ATOM 885 N N . HIS A 1 111 ? -3.762 12.467 -10.647 1.00 47.00 111 HIS A N 1
ATOM 886 C CA . HIS A 1 111 ? -5.156 12.888 -10.723 1.00 47.00 111 HIS A CA 1
ATOM 887 C C . HIS A 1 111 ? -5.640 13.255 -9.321 1.00 47.00 111 HIS A C 1
ATOM 889 O O . HIS A 1 111 ? -5.777 12.395 -8.455 1.00 47.00 111 HIS A O 1
ATOM 895 N N . HIS A 1 112 ? -5.884 14.546 -9.093 1.00 43.06 112 HIS A N 1
ATOM 896 C CA . HIS A 1 112 ? -6.676 14.971 -7.945 1.00 43.06 112 HIS A CA 1
ATOM 897 C C . HIS A 1 112 ? -8.133 14.561 -8.194 1.00 43.06 112 HIS A C 1
ATOM 899 O O . HIS A 1 112 ? -8.645 14.852 -9.280 1.00 43.06 112 HIS A O 1
ATOM 905 N N . PRO A 1 113 ? -8.808 13.900 -7.239 1.00 41.16 113 PRO A N 1
ATOM 906 C CA . PRO A 1 113 ? -10.229 13.635 -7.373 1.00 41.16 113 PRO A CA 1
ATOM 907 C C . PRO A 1 113 ? -10.965 14.977 -7.453 1.00 41.16 113 PRO A C 1
ATOM 909 O O . PRO A 1 113 ? -10.822 15.830 -6.576 1.00 41.16 113 PRO A O 1
ATOM 912 N N . SER A 1 114 ? -11.701 15.189 -8.543 1.00 43.78 114 SER A N 1
ATOM 913 C CA . SER A 1 114 ? -12.718 16.235 -8.599 1.00 43.78 114 SER A CA 1
ATOM 914 C C . SER A 1 114 ? -13.871 15.771 -7.714 1.00 43.78 114 SER A C 1
ATOM 916 O O . SER A 1 114 ? -14.437 14.709 -7.968 1.00 43.78 114 SER A O 1
ATOM 918 N N . VAL A 1 115 ? -14.106 16.525 -6.640 1.00 43.06 115 VAL A N 1
ATOM 919 C CA . VAL A 1 115 ? -15.224 16.358 -5.699 1.00 43.06 115 VAL A CA 1
ATOM 920 C C . VAL A 1 115 ? -16.554 16.506 -6.427 1.00 43.06 115 VAL A C 1
ATOM 922 O O . VAL A 1 115 ? -16.636 17.412 -7.289 1.00 43.06 115 VAL A O 1
#

Secondary structure (DSSP, 8-state):
-GGGGT-SS-S---------SS-HHHHHHHHHH-----HHHHHHHHHHHHHHHHHHHHTTPPPPPPPS---TTTTTTS-SSEEEEEEETTTEEEEEE---TTSSS----------